Protein AF-A0A7X7LFZ4-F1 (afdb_monomer_lite)

Sequence (150 aa):
YYYTPPECADGHSAVILRPDFAYISFDPFASYFSKAPYFHKKLVSKIISELMPKRLIDCDLPSTSRATLTGCEDYQLLHIKATHPEPRGKVNIVEEPGVLAAGYIVSVEGEFRSVKLLPGEKEVTSKTKDGRTIITLPQINGYDMFCLCR

pLDDT: mean 92.75, std 6.67, range [56.16, 98.38]

Secondary structure (DSSP, 8-state):
------SS--SS-SEEE-SS-EEESS-HHHHHHHH--HHHHHHHHHHHHHH-SS-SEEE---TT-EEEEEE-SSEEEEEEE----EEETTEEE--S--EEPTT-EEEEEB--SEEEEETTTEE--EEEETTEEEEE---EESEEEEEEE-

Radius of gyration: 18.99 Å; chains: 1; bounding box: 47×28×58 Å

Structure (mmCIF, N/CA/C/O backbone):
data_AF-A0A7X7LFZ4-F1
#
_entry.id   AF-A0A7X7LFZ4-F1
#
loop_
_atom_site.group_PDB
_atom_site.id
_atom_site.type_symbol
_atom_site.label_atom_id
_atom_site.label_alt_id
_atom_site.label_comp_id
_atom_site.label_asym_id
_atom_site.label_entity_id
_atom_site.label_seq_id
_atom_site.pdbx_PDB_ins_code
_atom_site.Cartn_x
_atom_site.Cartn_y
_atom_site.Cartn_z
_atom_site.occupancy
_atom_site.B_iso_or_equiv
_atom_site.auth_seq_id
_atom_site.auth_comp_id
_atom_site.auth_asym_id
_atom_site.auth_atom_id
_atom_site.pdbx_PDB_model_num
ATOM 1 N N . TYR A 1 1 ? 16.695 -8.830 -21.972 1.00 56.16 1 TYR A N 1
ATOM 2 C CA . TYR A 1 1 ? 16.241 -7.789 -22.914 1.00 56.16 1 TYR A CA 1
ATOM 3 C C . TYR A 1 1 ? 15.385 -6.810 -22.126 1.00 56.16 1 TYR A C 1
ATOM 5 O O . TYR A 1 1 ? 14.516 -7.271 -21.397 1.00 56.16 1 TYR A O 1
ATOM 13 N N . TYR A 1 2 ? 15.678 -5.509 -22.179 1.00 61.56 2 TYR A N 1
ATOM 14 C CA . TYR A 1 2 ? 14.901 -4.482 -21.476 1.00 61.56 2 TYR A CA 1
ATOM 15 C C . TYR A 1 2 ? 13.897 -3.896 -22.460 1.00 61.56 2 TYR A C 1
ATOM 17 O O . TYR A 1 2 ? 14.308 -3.303 -23.452 1.00 61.56 2 TYR A O 1
ATOM 25 N N . TYR A 1 3 ? 12.605 -4.096 -22.213 1.00 68.06 3 TYR A N 1
ATOM 26 C CA . TYR A 1 3 ? 11.578 -3.548 -23.089 1.00 68.06 3 TYR A CA 1
ATOM 27 C C . TYR A 1 3 ? 11.359 -2.074 -22.747 1.00 68.06 3 TYR A C 1
ATOM 29 O O . TYR A 1 3 ? 10.945 -1.729 -21.640 1.00 68.06 3 TYR A O 1
ATOM 37 N N . THR A 1 4 ? 11.664 -1.205 -23.701 1.00 70.06 4 THR A N 1
ATOM 38 C CA . THR A 1 4 ? 11.165 0.169 -23.760 1.00 70.06 4 THR A CA 1
ATOM 39 C C . THR A 1 4 ? 10.118 0.211 -24.865 1.00 70.06 4 THR A C 1
ATOM 41 O O . THR A 1 4 ? 10.358 -0.414 -25.900 1.00 70.06 4 THR A O 1
ATOM 44 N N . PRO A 1 5 ? 8.976 0.899 -24.685 1.00 71.38 5 PRO A N 1
ATOM 45 C CA . PRO A 1 5 ? 7.939 0.927 -25.705 1.00 71.38 5 PRO A CA 1
ATOM 46 C C . PRO A 1 5 ? 8.538 1.401 -27.035 1.00 71.38 5 PRO A C 1
ATOM 48 O O . PRO A 1 5 ? 9.318 2.360 -27.021 1.00 71.38 5 PRO A O 1
ATOM 51 N N . PRO A 1 6 ? 8.233 0.727 -28.154 1.00 70.50 6 PRO A N 1
ATOM 52 C CA . PRO A 1 6 ? 8.743 1.129 -29.452 1.00 70.50 6 PRO A CA 1
ATOM 53 C C . PRO A 1 6 ? 8.180 2.503 -29.831 1.00 70.50 6 PRO A C 1
ATOM 55 O O . PRO A 1 6 ? 7.088 2.883 -29.408 1.00 70.50 6 PRO A O 1
ATOM 58 N N . GLU A 1 7 ? 8.933 3.247 -30.640 1.00 77.12 7 GLU A N 1
ATOM 59 C CA . GLU A 1 7 ? 8.527 4.565 -31.149 1.00 77.12 7 GLU A CA 1
ATOM 60 C C . GLU A 1 7 ? 7.230 4.490 -31.976 1.00 77.12 7 GLU A C 1
ATOM 62 O O . GLU A 1 7 ? 6.445 5.436 -32.007 1.00 77.12 7 GLU A O 1
ATOM 67 N N . CYS A 1 8 ? 6.972 3.338 -32.600 1.00 74.06 8 CYS A N 1
ATOM 68 C CA . CYS A 1 8 ? 5.765 3.045 -33.362 1.00 74.06 8 CYS A CA 1
ATOM 69 C C . CYS A 1 8 ? 5.262 1.619 -33.091 1.00 74.06 8 CYS A C 1
ATOM 71 O O . CYS A 1 8 ? 6.002 0.765 -32.606 1.00 74.06 8 CYS A O 1
ATOM 73 N N . ALA A 1 9 ? 3.987 1.359 -33.389 1.00 79.94 9 ALA A N 1
ATOM 74 C CA . ALA A 1 9 ? 3.409 0.026 -33.249 1.00 79.94 9 ALA A CA 1
ATOM 75 C C . ALA A 1 9 ? 4.049 -0.948 -34.254 1.00 79.94 9 ALA A C 1
ATOM 77 O O . ALA A 1 9 ? 4.059 -0.682 -35.453 1.00 79.94 9 ALA A O 1
ATOM 78 N N . ASP A 1 10 ? 4.532 -2.088 -33.767 1.00 84.31 10 ASP A N 1
ATOM 79 C CA . ASP A 1 10 ? 5.194 -3.131 -34.564 1.00 84.31 10 ASP A CA 1
ATOM 80 C C . ASP A 1 10 ? 4.231 -4.236 -35.043 1.00 84.31 10 ASP A C 1
ATOM 82 O O . ASP A 1 10 ? 4.644 -5.204 -35.676 1.00 84.31 10 ASP A O 1
ATOM 86 N N . GLY A 1 11 ? 2.934 -4.099 -34.744 1.00 85.50 11 GLY A N 1
ATOM 87 C CA . GLY A 1 11 ? 1.902 -5.078 -35.088 1.00 85.50 11 GLY A CA 1
ATOM 88 C C . GLY A 1 11 ? 1.829 -6.284 -34.145 1.00 85.50 11 GLY A C 1
ATOM 89 O O . GLY A 1 11 ? 0.967 -7.144 -34.337 1.00 85.50 11 GLY A O 1
ATOM 90 N N . HIS A 1 12 ? 2.665 -6.346 -33.105 1.00 86.12 12 HIS A N 1
ATOM 91 C CA . HIS A 1 12 ? 2.653 -7.420 -32.120 1.00 86.12 12 HIS A CA 1
ATOM 92 C C . HIS A 1 12 ? 1.998 -6.980 -30.806 1.00 86.12 12 HIS A C 1
ATOM 94 O O . HIS A 1 12 ? 2.137 -5.856 -30.328 1.00 86.12 12 HIS A O 1
ATOM 100 N N . SER A 1 13 ? 1.255 -7.897 -30.182 1.00 88.94 13 SER A N 1
ATOM 101 C CA . SER A 1 13 ? 0.689 -7.648 -28.855 1.00 88.94 13 SER A CA 1
ATOM 102 C C . SER A 1 13 ? 1.765 -7.820 -27.789 1.00 88.94 13 SER A C 1
ATOM 104 O O . SER A 1 13 ? 2.259 -8.923 -27.569 1.00 88.94 13 SER A O 1
ATOM 106 N N . ALA A 1 14 ? 2.090 -6.737 -27.087 1.00 90.25 14 ALA A N 1
ATOM 107 C CA . ALA A 1 14 ? 3.015 -6.779 -25.957 1.00 90.25 14 ALA A CA 1
ATOM 108 C C . ALA A 1 14 ? 2.393 -7.433 -24.707 1.00 90.25 14 ALA A C 1
ATOM 110 O O . ALA A 1 14 ? 3.095 -8.009 -23.874 1.00 90.25 14 ALA A O 1
ATOM 111 N N . VAL A 1 15 ? 1.066 -7.335 -24.570 1.00 93.75 15 VAL A N 1
ATOM 112 C CA . VAL A 1 15 ? 0.305 -7.861 -23.434 1.00 93.75 15 VAL A CA 1
ATOM 113 C C . VAL A 1 15 ? -1.008 -8.456 -23.921 1.00 93.75 15 VAL A C 1
ATOM 115 O O . VAL A 1 15 ? -1.720 -7.833 -24.706 1.00 93.75 15 VAL A O 1
ATOM 118 N N . ILE A 1 16 ? -1.346 -9.641 -23.420 1.00 95.38 16 ILE A N 1
ATOM 119 C CA . ILE A 1 16 ? -2.659 -10.270 -23.590 1.00 95.38 16 ILE A CA 1
ATOM 120 C C . ILE A 1 16 ? -3.289 -10.385 -22.208 1.00 95.38 16 ILE A C 1
ATOM 122 O O . ILE A 1 16 ? -2.682 -10.951 -21.303 1.00 95.38 16 ILE A O 1
ATOM 126 N N . LEU A 1 17 ? -4.507 -9.872 -22.053 1.00 96.44 17 LEU A N 1
ATOM 127 C CA . LEU A 1 17 ? -5.297 -10.002 -20.833 1.00 96.44 17 LEU A CA 1
ATOM 128 C C . LEU A 1 17 ? -6.485 -10.938 -21.085 1.00 96.44 17 LEU A C 1
ATOM 130 O O . LEU A 1 17 ? -7.215 -10.793 -22.073 1.00 96.44 17 LEU A O 1
ATOM 134 N N . ARG A 1 18 ? -6.661 -11.902 -20.188 1.00 95.69 18 ARG A N 1
ATOM 135 C CA . ARG A 1 18 ? -7.803 -12.812 -20.089 1.00 95.69 18 ARG A CA 1
ATOM 136 C C . ARG A 1 18 ? -8.419 -12.690 -18.687 1.00 95.69 18 ARG A C 1
ATOM 138 O O . ARG A 1 18 ? -7.802 -12.074 -17.821 1.00 95.69 18 ARG A O 1
ATOM 145 N N . PRO A 1 19 ? -9.629 -13.227 -18.457 1.00 92.06 19 PRO A N 1
ATOM 146 C CA . PRO A 1 19 ? -10.290 -13.124 -17.152 1.00 92.06 19 PRO A CA 1
ATOM 147 C C . PRO A 1 19 ? -9.493 -13.723 -15.982 1.00 92.06 19 PRO A C 1
ATOM 149 O O . PRO A 1 19 ? -9.667 -13.308 -14.844 1.00 92.06 19 PRO A O 1
ATOM 152 N N . ASP A 1 20 ? -8.638 -14.701 -16.263 1.00 93.12 20 ASP A N 1
ATOM 153 C CA . ASP A 1 20 ? -7.935 -15.542 -15.294 1.00 93.12 20 ASP A CA 1
ATOM 154 C C . ASP A 1 20 ? -6.407 -15.396 -15.348 1.00 93.12 20 ASP A C 1
ATOM 156 O O . ASP A 1 20 ? -5.716 -15.745 -14.391 1.00 93.12 20 ASP A O 1
ATOM 160 N N . PHE A 1 21 ? -5.859 -14.854 -16.438 1.00 95.25 21 PHE A N 1
ATOM 161 C CA . PHE A 1 21 ? -4.423 -14.626 -16.568 1.00 95.25 21 PHE A CA 1
ATOM 162 C C . PHE A 1 21 ? -4.083 -13.431 -17.458 1.00 95.25 21 PHE A C 1
ATOM 164 O O . PHE A 1 21 ? -4.876 -12.960 -18.273 1.00 95.25 21 PHE A O 1
ATOM 171 N N . ALA A 1 22 ? -2.838 -12.977 -17.347 1.00 96.69 22 ALA A N 1
ATOM 172 C CA . ALA A 1 22 ? -2.231 -12.069 -18.304 1.00 96.69 22 ALA A CA 1
ATOM 173 C C . ALA A 1 22 ? -0.896 -12.636 -18.786 1.00 96.69 22 ALA A C 1
ATOM 175 O O . ALA A 1 22 ? -0.139 -13.218 -18.010 1.00 96.69 22 ALA A O 1
ATOM 176 N N . TYR A 1 23 ? -0.604 -12.441 -20.066 1.00 95.75 23 TYR A N 1
ATOM 177 C CA . TYR A 1 23 ? 0.691 -12.740 -20.659 1.00 95.75 23 TYR A CA 1
ATOM 178 C C . TYR A 1 23 ? 1.380 -11.434 -21.040 1.00 95.75 23 TYR A C 1
ATOM 180 O O . TYR A 1 23 ? 0.769 -10.583 -21.685 1.00 95.75 23 TYR A O 1
ATOM 188 N N . ILE A 1 24 ? 2.643 -11.282 -20.648 1.00 94.88 24 ILE A N 1
ATOM 189 C CA . ILE A 1 24 ? 3.498 -10.144 -20.996 1.00 94.88 24 ILE A CA 1
ATOM 190 C C . ILE A 1 24 ? 4.674 -10.718 -21.785 1.00 94.88 24 ILE A C 1
ATOM 192 O O . ILE A 1 24 ? 5.348 -11.625 -21.301 1.00 94.88 24 ILE A O 1
ATOM 196 N N . SER A 1 25 ? 4.920 -10.218 -22.997 1.00 92.69 25 SER A N 1
ATOM 197 C CA . SER A 1 25 ? 5.943 -10.766 -23.909 1.00 92.69 25 SER A CA 1
ATOM 198 C C . SER A 1 25 ? 7.390 -10.433 -23.513 1.00 92.69 25 SER A C 1
ATOM 200 O O . SER A 1 25 ? 8.336 -10.789 -24.214 1.00 92.69 25 SER A O 1
ATOM 202 N N . PHE A 1 26 ? 7.577 -9.745 -22.389 1.00 91.19 26 PHE A N 1
ATOM 203 C CA . PHE A 1 26 ? 8.857 -9.316 -21.840 1.00 91.19 26 PHE A CA 1
ATOM 204 C C . PHE A 1 26 ? 8.835 -9.417 -20.309 1.00 91.19 26 PHE A C 1
ATOM 206 O O . PHE A 1 26 ? 7.793 -9.673 -19.713 1.00 91.19 26 PHE A O 1
ATOM 213 N N . ASP A 1 27 ? 9.979 -9.191 -19.660 1.00 93.50 27 ASP A N 1
ATOM 214 C CA . ASP A 1 27 ? 10.093 -9.220 -18.198 1.00 93.50 27 ASP A CA 1
ATOM 215 C C . ASP A 1 27 ? 9.951 -7.803 -17.599 1.00 93.50 27 ASP A C 1
ATOM 217 O O . ASP A 1 27 ? 10.928 -7.033 -17.577 1.00 93.50 27 ASP A O 1
ATOM 221 N N . PRO A 1 28 ? 8.751 -7.406 -17.123 1.00 94.00 28 PRO A N 1
ATOM 222 C CA . PRO A 1 28 ? 8.544 -6.085 -16.541 1.00 94.00 28 PRO A CA 1
ATOM 223 C C . PRO A 1 28 ? 9.240 -5.941 -15.185 1.00 94.00 28 PRO A C 1
ATOM 225 O O . PRO A 1 28 ? 9.612 -4.825 -14.822 1.00 94.00 28 PRO A O 1
ATOM 228 N N . PHE A 1 29 ? 9.439 -7.033 -14.440 1.00 94.88 29 PHE A N 1
ATOM 2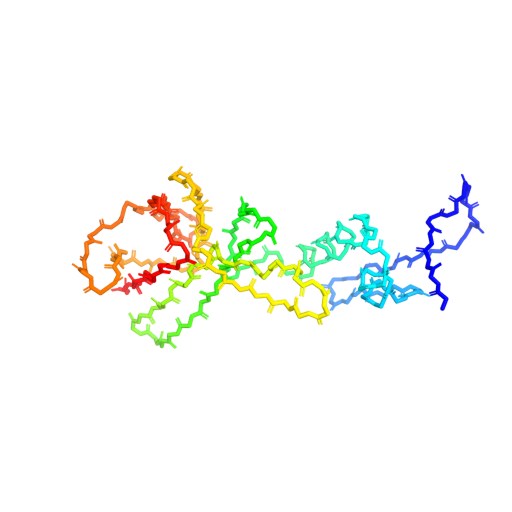29 C CA . PHE A 1 29 ? 9.985 -6.997 -13.084 1.00 94.88 29 PHE A CA 1
ATOM 230 C C . PHE A 1 29 ? 11.495 -6.787 -13.111 1.00 94.88 29 PHE A C 1
ATOM 232 O O . PHE A 1 29 ? 11.985 -5.858 -12.468 1.00 94.88 29 PHE A O 1
ATOM 239 N N . ALA A 1 30 ? 12.225 -7.561 -13.919 1.00 94.38 30 ALA A N 1
ATOM 240 C CA . ALA A 1 30 ? 13.659 -7.353 -14.113 1.00 94.38 30 ALA A CA 1
ATOM 241 C C . ALA A 1 30 ? 13.949 -5.978 -14.734 1.00 94.38 30 ALA A C 1
ATOM 243 O O . ALA A 1 30 ? 14.896 -5.282 -14.347 1.00 94.38 30 ALA A O 1
ATOM 244 N N . SER A 1 31 ? 13.099 -5.537 -15.665 1.00 92.12 31 SER A N 1
ATOM 245 C CA . SER A 1 31 ? 13.221 -4.206 -16.263 1.00 92.12 31 SER A CA 1
ATOM 246 C C . SER A 1 31 ? 12.939 -3.086 -15.258 1.00 92.12 31 SER A C 1
ATOM 248 O O . SER A 1 31 ? 13.661 -2.091 -15.232 1.00 92.12 31 SER A O 1
ATOM 250 N N . TYR A 1 32 ? 11.928 -3.238 -14.395 1.00 92.81 32 TYR A N 1
ATOM 251 C CA . TYR A 1 32 ? 11.659 -2.279 -13.321 1.00 92.81 32 TYR A CA 1
ATOM 252 C C . TYR A 1 32 ? 12.784 -2.247 -12.283 1.00 92.81 32 TYR A C 1
ATOM 254 O O . TYR A 1 32 ? 13.215 -1.170 -11.888 1.00 92.81 32 TYR A O 1
ATOM 262 N N . PHE A 1 33 ? 13.313 -3.405 -11.891 1.00 91.62 33 PHE A N 1
ATOM 263 C CA . PHE A 1 33 ? 14.422 -3.499 -10.943 1.00 91.62 33 PHE A CA 1
ATOM 264 C C . PHE A 1 33 ? 15.681 -2.769 -11.434 1.00 91.62 33 PHE A C 1
ATOM 266 O O . PHE A 1 33 ? 16.334 -2.061 -10.677 1.00 91.62 33 PHE A O 1
ATOM 273 N N . SER A 1 34 ? 16.006 -2.919 -12.715 1.00 91.69 34 SER A N 1
ATOM 274 C CA . SER A 1 34 ? 17.246 -2.393 -13.300 1.00 91.69 34 SER A CA 1
ATOM 275 C C . SER A 1 34 ? 17.162 -0.938 -13.771 1.00 91.69 34 SER A C 1
ATOM 277 O O . SER A 1 34 ? 18.173 -0.236 -13.754 1.00 91.69 34 SER A O 1
ATOM 279 N N . LYS A 1 35 ? 15.994 -0.493 -14.256 1.00 91.12 35 LYS A N 1
ATOM 280 C CA . LYS A 1 35 ? 15.823 0.812 -14.923 1.00 91.12 35 LYS A CA 1
ATOM 281 C C . LYS A 1 35 ? 14.694 1.665 -14.346 1.00 91.12 35 LYS A C 1
ATOM 283 O O . LYS A 1 35 ? 14.539 2.807 -14.763 1.00 91.12 35 LYS A O 1
ATOM 288 N N . ALA A 1 36 ? 13.888 1.116 -13.438 1.00 89.75 36 ALA A N 1
ATOM 289 C CA . ALA A 1 36 ? 12.715 1.756 -12.842 1.00 89.75 36 ALA A CA 1
ATOM 290 C C . ALA A 1 36 ? 11.748 2.482 -13.815 1.00 89.75 36 ALA A C 1
ATOM 292 O O . ALA A 1 36 ? 11.190 3.517 -13.441 1.00 89.75 36 ALA A O 1
ATOM 293 N N . PRO A 1 37 ? 11.478 1.988 -15.046 1.00 90.62 37 PRO A N 1
ATOM 294 C CA . PRO A 1 37 ? 10.497 2.614 -15.922 1.00 90.62 37 PRO A CA 1
ATOM 295 C C . PRO A 1 37 ? 9.110 2.629 -15.276 1.00 90.62 37 PRO A C 1
ATOM 297 O O . PRO A 1 37 ? 8.495 1.589 -15.021 1.00 90.62 37 PRO A O 1
ATOM 300 N N . TYR A 1 38 ? 8.579 3.831 -15.064 1.00 90.12 38 TYR A N 1
ATOM 301 C CA . TYR A 1 38 ? 7.281 4.031 -14.422 1.00 90.12 38 TYR A CA 1
ATOM 302 C C . TYR A 1 38 ? 6.130 3.314 -15.146 1.00 90.12 38 TYR A C 1
ATOM 304 O O . TYR A 1 38 ? 5.205 2.810 -14.504 1.00 90.12 38 TYR A O 1
ATOM 312 N N . PHE A 1 39 ? 6.204 3.201 -16.476 1.00 90.75 39 PHE A N 1
ATOM 313 C CA . PHE A 1 39 ? 5.159 2.548 -17.262 1.00 90.75 39 PHE A CA 1
ATOM 314 C C . PHE A 1 39 ? 5.014 1.051 -16.934 1.00 90.75 39 PHE A C 1
ATOM 316 O O . PHE A 1 39 ? 3.887 0.565 -16.905 1.00 90.75 39 PHE A O 1
ATOM 323 N N . HIS A 1 40 ? 6.095 0.331 -16.595 1.00 92.88 40 HIS A N 1
ATOM 324 C CA . HIS A 1 40 ? 5.999 -1.073 -16.165 1.00 92.88 40 HI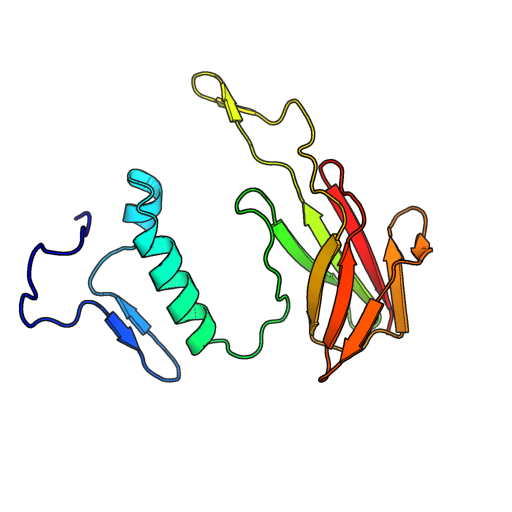S A CA 1
ATOM 325 C C . HIS A 1 40 ? 5.204 -1.210 -14.868 1.00 92.88 40 HIS A C 1
ATOM 327 O O . HIS A 1 40 ? 4.339 -2.077 -14.759 1.00 92.88 40 HIS A O 1
ATOM 333 N N . LYS A 1 41 ? 5.428 -0.306 -13.906 1.00 92.19 41 LYS A N 1
ATOM 334 C CA . LYS A 1 41 ? 4.652 -0.271 -12.662 1.00 92.19 41 LYS A CA 1
ATOM 335 C C . LYS A 1 41 ? 3.167 -0.036 -12.938 1.00 92.19 41 LYS A C 1
ATOM 337 O O . LYS A 1 41 ? 2.322 -0.707 -12.348 1.00 92.19 41 LYS A O 1
ATOM 342 N N . LYS A 1 42 ? 2.841 0.893 -13.841 1.00 93.56 42 LYS A N 1
ATOM 343 C CA . LYS A 1 42 ? 1.451 1.172 -14.236 1.00 93.56 42 LYS A CA 1
ATOM 344 C C . LYS A 1 42 ? 0.806 0.004 -14.978 1.00 93.56 42 LYS A C 1
ATOM 346 O O . LYS A 1 42 ? -0.336 -0.327 -14.670 1.00 93.56 42 LYS A O 1
ATOM 351 N N . LEU A 1 43 ? 1.538 -0.647 -15.880 1.00 94.56 43 LEU A N 1
ATOM 352 C CA . LEU A 1 43 ? 1.065 -1.821 -16.607 1.00 94.56 43 LEU A CA 1
ATOM 353 C C . LEU A 1 43 ? 0.704 -2.961 -15.649 1.00 94.56 43 LEU A C 1
ATOM 355 O O . LEU A 1 43 ? -0.425 -3.443 -15.668 1.00 94.56 43 LEU A O 1
ATOM 359 N N . VAL A 1 44 ? 1.637 -3.344 -14.771 1.00 95.25 44 VAL A N 1
ATOM 360 C CA . VAL A 1 44 ? 1.409 -4.407 -13.780 1.00 95.25 44 VAL A CA 1
ATOM 361 C C . VAL A 1 44 ? 0.258 -4.034 -12.843 1.00 95.25 44 VAL A C 1
ATOM 363 O O . VAL A 1 44 ? -0.603 -4.863 -12.566 1.00 95.25 44 VAL A O 1
ATOM 366 N N . SER A 1 45 ? 0.186 -2.772 -12.406 1.00 93.12 45 SER A N 1
ATOM 367 C CA . SER A 1 45 ? -0.915 -2.285 -11.568 1.00 93.12 45 SER A CA 1
ATOM 368 C C . SER A 1 45 ? -2.280 -2.443 -12.243 1.00 93.12 45 SER A C 1
ATOM 370 O O . SER A 1 45 ? -3.217 -2.903 -11.592 1.00 93.12 45 SER A O 1
ATOM 372 N N . LYS A 1 46 ? -2.384 -2.115 -13.538 1.00 94.44 46 LYS A N 1
ATOM 373 C CA . LYS A 1 46 ? -3.618 -2.278 -14.315 1.00 94.44 46 LYS A CA 1
ATOM 374 C C . LYS A 1 46 ? -3.988 -3.750 -14.469 1.00 94.44 46 LYS A C 1
ATOM 376 O O . LYS A 1 46 ? -5.131 -4.091 -14.204 1.00 94.44 46 LYS A O 1
ATOM 381 N N . ILE A 1 47 ? -3.031 -4.612 -14.814 1.00 95.75 47 ILE A N 1
ATOM 382 C CA . ILE A 1 47 ? -3.256 -6.063 -14.922 1.00 95.75 47 ILE A CA 1
ATOM 383 C C . ILE A 1 47 ? -3.805 -6.629 -13.605 1.00 95.75 47 ILE A C 1
ATOM 385 O O . ILE A 1 47 ? -4.810 -7.331 -13.617 1.00 95.75 47 ILE A O 1
ATOM 389 N N . ILE A 1 48 ? -3.199 -6.277 -12.465 1.00 93.56 48 ILE A N 1
ATOM 390 C CA . ILE A 1 48 ? -3.672 -6.726 -11.147 1.00 93.56 48 ILE A CA 1
ATOM 391 C C . ILE A 1 48 ? -5.090 -6.215 -10.865 1.00 93.56 48 ILE A C 1
ATOM 393 O O . ILE A 1 48 ? -5.900 -6.966 -10.340 1.00 93.56 48 ILE A O 1
ATOM 397 N N . SER A 1 49 ? -5.418 -4.962 -11.206 1.00 92.62 49 SER A N 1
ATOM 398 C CA . SER A 1 49 ? -6.789 -4.448 -11.045 1.00 92.62 49 SER A CA 1
ATOM 399 C C . SER A 1 49 ? -7.827 -5.234 -11.846 1.00 92.62 49 SER A C 1
ATOM 401 O O . SER A 1 49 ? -8.942 -5.396 -11.366 1.00 92.62 49 SER A O 1
ATOM 403 N N . GLU A 1 50 ? -7.474 -5.699 -13.044 1.00 94.38 50 GLU A N 1
ATOM 404 C CA . GLU A 1 50 ? -8.386 -6.468 -13.898 1.00 94.38 50 GLU A CA 1
ATOM 405 C C . GLU A 1 50 ? -8.534 -7.919 -13.422 1.00 94.38 50 GLU A C 1
ATOM 407 O O . GLU A 1 50 ? -9.643 -8.442 -13.383 1.00 94.38 50 GLU A O 1
ATOM 412 N N . LEU A 1 51 ? -7.432 -8.559 -13.013 1.00 94.81 51 LEU A N 1
ATOM 413 C CA . LEU A 1 51 ? -7.442 -9.947 -12.531 1.00 94.81 51 LEU A CA 1
ATOM 414 C C . LEU A 1 51 ? -7.977 -10.082 -11.097 1.00 94.81 51 LEU A C 1
ATOM 416 O O . LEU A 1 51 ? -8.468 -11.138 -10.709 1.00 94.81 51 LEU A O 1
ATOM 420 N N . MET A 1 52 ? -7.869 -9.026 -10.289 1.00 92.31 52 MET A N 1
ATOM 421 C CA . MET A 1 52 ? -8.291 -9.000 -8.887 1.00 92.31 52 MET A CA 1
ATOM 422 C C . MET A 1 52 ? -9.185 -7.779 -8.618 1.00 92.31 52 MET A C 1
ATOM 424 O O . MET A 1 52 ? -8.764 -6.838 -7.932 1.00 92.31 52 MET A O 1
ATOM 428 N N . PRO A 1 53 ? -10.430 -7.776 -9.138 1.00 88.31 53 PRO A N 1
ATOM 429 C CA . PRO A 1 53 ? -11.344 -6.641 -9.002 1.00 88.31 53 PRO A CA 1
ATOM 430 C C . PRO A 1 53 ? -11.774 -6.406 -7.548 1.00 88.31 53 PRO A C 1
ATOM 432 O O . PRO A 1 53 ? -12.077 -5.279 -7.162 1.00 88.31 53 PRO A O 1
ATOM 435 N N . LYS A 1 54 ? -11.771 -7.460 -6.722 1.00 90.31 54 LYS A N 1
ATOM 436 C CA . LYS A 1 54 ? -11.961 -7.370 -5.272 1.00 90.31 54 LYS A CA 1
ATOM 437 C C . LYS A 1 54 ? -10.612 -7.505 -4.581 1.00 90.31 54 LYS A C 1
ATOM 439 O O . LYS A 1 54 ? -9.983 -8.559 -4.633 1.00 90.31 54 LYS A O 1
ATOM 444 N N . ARG A 1 55 ? -10.159 -6.420 -3.955 1.00 91.94 55 ARG A N 1
ATOM 445 C CA . ARG A 1 55 ? -8.889 -6.369 -3.227 1.00 91.94 55 ARG A CA 1
ATOM 446 C C . ARG A 1 55 ? -9.134 -6.443 -1.729 1.00 91.94 55 ARG A C 1
ATOM 448 O O . ARG A 1 55 ? -9.963 -5.695 -1.214 1.00 91.94 55 ARG A O 1
ATOM 455 N N . LEU A 1 56 ? -8.334 -7.238 -1.022 1.00 94.25 56 LEU A N 1
ATOM 456 C CA . LEU A 1 56 ? -8.355 -7.269 0.445 1.00 94.25 56 LEU A CA 1
ATOM 457 C C . LEU A 1 56 ? -8.058 -5.889 1.044 1.00 94.25 56 LEU A C 1
ATOM 459 O O . LEU A 1 56 ? -8.728 -5.461 1.975 1.00 94.25 56 LEU A O 1
ATOM 463 N N . ILE A 1 57 ? -7.094 -5.168 0.466 1.00 96.12 57 ILE A N 1
ATOM 464 C CA . ILE A 1 57 ? -6.734 -3.798 0.840 1.00 96.12 57 ILE A CA 1
ATOM 465 C C . ILE A 1 57 ? -6.786 -2.931 -0.415 1.00 96.12 57 ILE A C 1
ATOM 467 O O . ILE A 1 57 ? -6.233 -3.304 -1.451 1.00 96.12 57 ILE A O 1
ATOM 471 N N . ASP A 1 58 ? -7.410 -1.767 -0.305 1.00 95.06 58 ASP A N 1
ATOM 472 C CA . ASP A 1 58 ? -7.376 -0.727 -1.325 1.00 95.06 58 ASP A CA 1
ATOM 473 C C . ASP A 1 58 ? -6.974 0.613 -0.702 1.00 95.06 58 ASP A C 1
ATOM 475 O O . ASP A 1 58 ? -7.469 0.985 0.364 1.00 95.06 58 ASP A O 1
ATOM 479 N N . CYS A 1 59 ? -6.022 1.305 -1.323 1.00 94.94 59 CYS A N 1
ATOM 480 C CA . CYS A 1 59 ? -5.457 2.548 -0.807 1.00 94.94 59 CYS A CA 1
ATOM 481 C C . CYS A 1 59 ? -4.636 3.281 -1.874 1.00 94.94 59 CYS A C 1
ATOM 483 O O . CYS A 1 59 ? -4.015 2.647 -2.729 1.00 94.94 59 CYS A O 1
ATOM 485 N N . ASP A 1 60 ? -4.535 4.603 -1.743 1.00 92.81 60 ASP A N 1
ATOM 486 C CA . ASP A 1 60 ? -3.653 5.454 -2.554 1.00 92.81 60 ASP A CA 1
ATOM 487 C C . ASP A 1 60 ? -2.527 6.043 -1.692 1.00 92.81 60 ASP A C 1
ATOM 489 O O . ASP A 1 60 ? -2.420 7.247 -1.466 1.00 92.81 60 ASP A O 1
ATOM 493 N N . LEU A 1 61 ? -1.723 5.156 -1.102 1.00 96.06 61 LEU A N 1
ATOM 494 C CA . LEU A 1 61 ? -0.579 5.556 -0.286 1.00 96.06 61 LEU A CA 1
ATOM 495 C C . LEU A 1 61 ? 0.623 5.940 -1.165 1.00 96.06 61 LEU A C 1
ATOM 497 O O . LEU A 1 61 ? 0.792 5.389 -2.260 1.00 96.06 61 LEU A O 1
ATOM 501 N N . PRO A 1 62 ? 1.533 6.803 -0.670 1.00 94.31 62 PRO A N 1
ATOM 502 C CA . PRO A 1 62 ? 2.793 7.081 -1.343 1.00 94.31 62 PRO A CA 1
ATOM 503 C C . PRO A 1 62 ? 3.554 5.798 -1.678 1.00 94.31 62 PRO A C 1
ATOM 505 O O . PRO A 1 62 ? 3.523 4.815 -0.939 1.00 94.31 62 PRO A O 1
ATOM 508 N N . SER A 1 63 ? 4.308 5.809 -2.779 1.00 90.69 63 SER A N 1
ATOM 509 C CA . SER A 1 63 ? 5.032 4.615 -3.243 1.00 90.69 63 SER A CA 1
ATOM 510 C C . SER A 1 63 ? 6.106 4.088 -2.278 1.00 90.69 63 SER A C 1
ATOM 512 O O . SER A 1 63 ? 6.563 2.950 -2.425 1.00 90.69 63 SER A O 1
ATOM 514 N N . THR A 1 64 ? 6.487 4.901 -1.298 1.00 92.06 64 THR A N 1
ATOM 515 C CA . THR A 1 64 ? 7.403 4.592 -0.196 1.00 92.06 64 THR A CA 1
ATOM 516 C C . THR A 1 64 ? 6.707 3.937 0.999 1.00 92.06 64 THR A C 1
ATOM 518 O O . THR A 1 64 ? 7.384 3.392 1.866 1.00 92.06 64 THR A O 1
ATOM 521 N N . SER A 1 65 ? 5.375 3.924 1.023 1.00 95.50 65 SER A N 1
ATOM 522 C CA . SER A 1 65 ? 4.571 3.330 2.087 1.00 95.50 65 SER A CA 1
ATOM 523 C C . SER A 1 65 ? 4.090 1.926 1.726 1.00 95.50 65 SER A C 1
ATOM 525 O O . SER A 1 65 ? 4.033 1.533 0.555 1.00 95.50 65 SER A O 1
ATOM 527 N N . ARG A 1 66 ? 3.741 1.135 2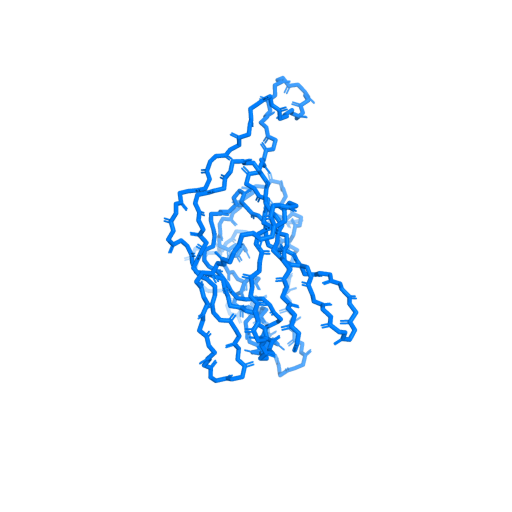.738 1.00 96.06 66 ARG A N 1
ATOM 528 C CA . ARG A 1 66 ? 3.181 -0.213 2.587 1.00 96.06 66 ARG A CA 1
ATOM 529 C C . ARG A 1 66 ? 1.977 -0.377 3.502 1.00 96.06 66 ARG A C 1
ATOM 531 O O . ARG A 1 66 ? 2.043 0.021 4.660 1.00 96.06 66 ARG A O 1
ATOM 538 N N . ALA A 1 67 ? 0.928 -0.997 2.975 1.00 97.81 67 ALA A N 1
ATOM 539 C CA . ALA A 1 67 ? -0.200 -1.496 3.742 1.00 97.81 67 ALA A CA 1
ATOM 540 C C . ALA A 1 67 ? -0.216 -3.023 3.645 1.00 97.81 67 ALA A C 1
ATOM 542 O O . ALA A 1 67 ? -0.140 -3.572 2.544 1.00 97.81 67 ALA A O 1
ATOM 543 N N . THR A 1 68 ? -0.290 -3.703 4.782 1.00 97.81 68 THR A N 1
ATOM 544 C CA . THR A 1 68 ? -0.402 -5.166 4.847 1.00 97.81 68 THR A CA 1
ATOM 545 C C . THR A 1 68 ? -1.427 -5.557 5.895 1.00 97.81 68 THR A C 1
ATOM 547 O O . THR A 1 68 ? -1.606 -4.846 6.879 1.00 97.81 68 THR A O 1
ATOM 550 N N . LEU A 1 69 ? -2.080 -6.694 5.694 1.00 97.38 69 LEU A N 1
ATOM 551 C CA . LEU A 1 69 ? -3.142 -7.189 6.559 1.00 97.38 69 LEU A CA 1
ATOM 552 C C . LEU A 1 69 ? -2.760 -8.580 7.057 1.00 97.38 69 LEU A C 1
ATOM 554 O O . LEU A 1 69 ? -2.359 -9.432 6.263 1.00 97.38 69 LEU A O 1
ATOM 558 N N . THR A 1 70 ? -2.865 -8.795 8.361 1.00 96.75 70 THR A N 1
ATOM 559 C CA . THR A 1 70 ? -2.714 -10.106 9.008 1.00 96.75 70 THR A CA 1
ATOM 560 C C . THR A 1 70 ? -3.892 -10.331 9.958 1.00 96.75 70 THR A C 1
ATOM 562 O O . THR A 1 70 ? -4.734 -9.447 10.094 1.00 96.75 70 THR A O 1
ATOM 565 N N . GLY A 1 71 ? -4.006 -11.494 10.598 1.00 93.12 71 GLY A N 1
ATOM 566 C CA . GLY A 1 71 ? -5.027 -11.728 11.626 1.00 93.12 71 GLY A CA 1
ATOM 567 C C . GLY A 1 71 ? -5.636 -13.122 11.591 1.00 93.12 71 GLY A C 1
ATOM 568 O O . GLY A 1 71 ? -5.084 -14.039 10.983 1.00 93.12 71 GLY A O 1
ATOM 569 N N . CYS A 1 72 ? -6.779 -13.254 12.257 1.00 92.19 72 CYS A N 1
ATOM 570 C CA . CYS A 1 72 ? -7.584 -14.468 12.340 1.00 92.19 72 CYS A CA 1
ATOM 571 C C . CYS A 1 72 ? -9.058 -14.160 12.016 1.00 92.19 72 CYS A C 1
ATOM 573 O O . CYS A 1 72 ? -9.376 -13.131 11.419 1.00 92.19 72 CYS A O 1
ATOM 575 N N . GLU A 1 73 ? -9.968 -15.068 12.370 1.00 87.44 73 GLU A N 1
ATOM 576 C CA . GLU A 1 73 ? -11.401 -14.880 12.131 1.00 87.44 73 GLU A CA 1
ATOM 577 C C . GLU A 1 73 ? -12.015 -13.759 12.981 1.00 87.44 73 GLU A C 1
ATOM 579 O O . GLU A 1 73 ? -12.919 -13.080 12.498 1.00 87.44 73 GLU A O 1
ATOM 584 N N . ASP A 1 74 ? -11.522 -13.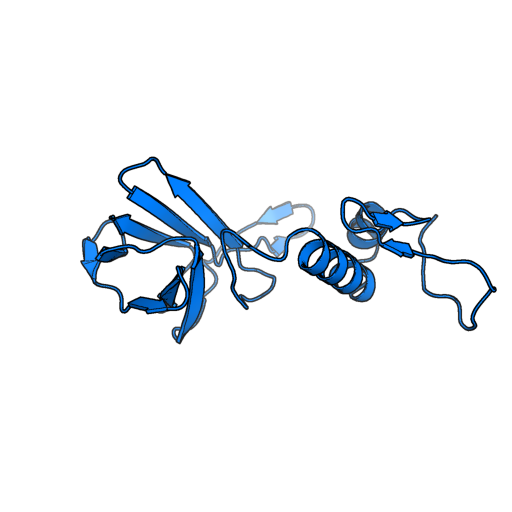528 14.200 1.00 91.44 74 ASP A N 1
ATOM 585 C CA . ASP A 1 74 ? -12.120 -12.567 15.140 1.00 91.44 74 ASP A CA 1
ATOM 586 C C . ASP A 1 74 ? -11.636 -11.128 14.920 1.00 91.44 74 ASP A C 1
ATOM 588 O O . ASP A 1 74 ? -12.368 -10.159 15.153 1.00 91.44 74 ASP A O 1
ATOM 592 N N . TYR A 1 75 ? -10.390 -10.977 14.467 1.00 95.50 75 TYR A N 1
ATOM 593 C CA . TYR A 1 75 ? -9.773 -9.679 14.237 1.00 95.50 75 TYR A CA 1
ATOM 594 C C . TYR A 1 75 ? -8.765 -9.712 13.092 1.00 95.50 75 TYR A C 1
ATOM 596 O O . TYR A 1 75 ? -8.127 -10.728 12.807 1.00 95.50 75 TYR A O 1
ATOM 604 N N . GLN A 1 76 ? -8.566 -8.548 12.485 1.00 97.62 76 GLN A N 1
ATOM 605 C CA . GLN A 1 76 ? -7.484 -8.301 11.544 1.00 97.62 76 GLN A CA 1
ATOM 606 C C . GLN A 1 76 ? -6.571 -7.181 12.035 1.00 97.62 76 GLN A C 1
ATOM 608 O O . GLN A 1 76 ? -6.997 -6.256 12.720 1.00 97.62 76 GLN A O 1
ATOM 613 N N . LEU A 1 77 ? -5.300 -7.262 11.668 1.00 98.06 77 LEU A N 1
ATOM 614 C CA . LEU A 1 77 ? -4.285 -6.263 11.950 1.00 98.06 77 LEU A CA 1
ATOM 615 C C . LEU A 1 77 ? -3.875 -5.612 10.636 1.00 98.06 77 LEU A C 1
ATOM 617 O O . LEU A 1 77 ? -3.236 -6.236 9.785 1.00 98.06 77 LEU A O 1
ATOM 621 N N . LEU A 1 78 ? -4.260 -4.351 10.468 1.00 98.38 78 LEU A N 1
ATOM 622 C CA . LEU A 1 78 ? -3.783 -3.514 9.380 1.00 98.38 78 LEU A CA 1
ATOM 623 C C . LEU A 1 78 ? -2.480 -2.849 9.821 1.00 98.38 78 LEU A C 1
ATOM 625 O O . LEU A 1 78 ? -2.452 -2.057 10.758 1.00 98.38 78 LEU A O 1
ATOM 629 N N . HIS A 1 79 ? -1.405 -3.151 9.113 1.00 98.31 79 HIS A N 1
ATOM 630 C CA . HIS A 1 79 ? -0.094 -2.560 9.317 1.00 98.31 79 HIS A CA 1
ATOM 631 C C . HIS A 1 79 ? 0.138 -1.500 8.250 1.00 98.31 79 HIS A C 1
ATOM 633 O O . HIS A 1 79 ? 0.075 -1.810 7.056 1.00 98.31 79 HIS A O 1
ATOM 639 N N . ILE A 1 80 ? 0.459 -0.278 8.666 1.00 98.06 80 ILE A N 1
ATOM 640 C CA . ILE A 1 80 ? 0.876 0.784 7.756 1.00 98.06 80 ILE A CA 1
ATOM 641 C C . ILE A 1 80 ? 2.311 1.166 8.088 1.00 98.06 80 ILE A C 1
ATOM 643 O O . ILE A 1 80 ? 2.613 1.634 9.182 1.00 98.06 80 ILE A O 1
ATOM 647 N N . LYS A 1 81 ? 3.205 0.972 7.123 1.00 96.81 81 LYS A N 1
ATOM 648 C CA . LYS A 1 81 ? 4.623 1.313 7.234 1.00 96.81 81 LYS A CA 1
ATOM 649 C C . LYS A 1 81 ? 4.931 2.474 6.296 1.00 96.81 8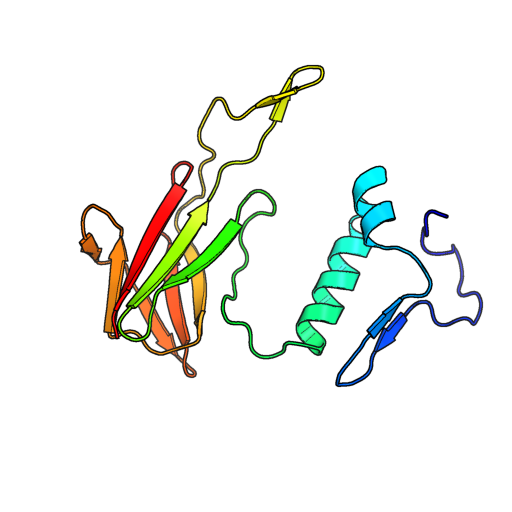1 LYS A C 1
ATOM 651 O O . LYS A 1 81 ? 4.719 2.356 5.094 1.00 96.81 81 LYS A O 1
ATOM 656 N N . ALA A 1 82 ? 5.462 3.558 6.844 1.00 95.06 82 ALA A N 1
ATOM 657 C CA . ALA A 1 82 ? 5.913 4.761 6.147 1.00 95.06 82 ALA A CA 1
ATOM 658 C C . ALA A 1 82 ? 7.445 4.920 6.221 1.00 95.06 82 ALA A C 1
ATOM 660 O O . ALA A 1 82 ? 7.970 6.027 6.223 1.00 95.06 82 ALA A O 1
ATOM 661 N N . THR A 1 83 ? 8.186 3.813 6.298 1.00 91.06 83 THR A N 1
ATOM 662 C CA . THR A 1 83 ? 9.656 3.804 6.251 1.00 91.06 83 THR A CA 1
ATOM 663 C C . THR A 1 83 ? 10.147 3.160 4.967 1.00 91.06 83 THR A C 1
ATOM 665 O O . THR A 1 83 ? 9.692 2.081 4.577 1.00 91.06 83 THR A O 1
ATOM 668 N N . HIS A 1 84 ? 11.112 3.813 4.332 1.00 90.69 84 HIS A N 1
ATOM 669 C CA . HIS A 1 84 ? 11.785 3.324 3.141 1.00 90.69 84 HIS A CA 1
ATOM 670 C C . HIS A 1 84 ? 13.289 3.531 3.312 1.00 90.69 84 HIS A C 1
ATOM 672 O O . HIS A 1 84 ? 13.690 4.530 3.903 1.00 90.69 84 HIS A O 1
ATOM 678 N N . PRO A 1 85 ? 14.117 2.581 2.859 1.00 90.81 85 PRO A N 1
ATOM 679 C CA . PRO A 1 85 ? 15.552 2.744 2.957 1.00 90.81 85 PRO A CA 1
ATOM 680 C C . PRO A 1 85 ? 16.049 3.826 1.999 1.00 90.81 85 PRO A C 1
ATOM 682 O O . PRO A 1 85 ? 15.601 3.895 0.851 1.00 90.81 85 PRO A O 1
ATOM 685 N N . GLU A 1 86 ? 17.039 4.584 2.449 1.00 90.81 86 GLU A N 1
ATOM 686 C CA . GLU A 1 86 ? 17.822 5.489 1.619 1.00 90.81 86 GLU A CA 1
ATOM 687 C C . GLU A 1 86 ? 19.215 4.901 1.350 1.00 90.81 86 GLU A C 1
ATOM 689 O O . GLU A 1 86 ? 19.835 4.316 2.250 1.00 90.81 86 GLU A O 1
ATOM 694 N N . PRO A 1 87 ? 19.740 5.040 0.121 1.00 91.50 87 PRO A N 1
ATOM 695 C CA . PRO A 1 87 ? 21.091 4.608 -0.188 1.00 91.50 87 PRO A CA 1
ATOM 696 C C . PRO A 1 87 ? 22.117 5.534 0.481 1.00 91.50 87 PRO A C 1
ATOM 698 O O . PRO A 1 87 ? 22.198 6.729 0.194 1.00 91.50 87 PRO A O 1
ATOM 701 N N . ARG A 1 88 ? 22.968 4.958 1.330 1.00 92.25 88 ARG A N 1
ATOM 702 C CA . ARG A 1 88 ? 24.183 5.576 1.876 1.00 92.25 88 ARG A CA 1
ATOM 703 C C . ARG A 1 88 ? 25.391 4.809 1.345 1.00 92.25 88 ARG A C 1
ATOM 705 O O . ARG A 1 88 ? 25.757 3.741 1.836 1.00 92.25 88 ARG A O 1
ATOM 712 N N . GLY A 1 89 ? 26.004 5.328 0.284 1.00 93.75 89 GLY A N 1
ATOM 713 C CA . GLY A 1 89 ? 27.085 4.627 -0.410 1.00 93.75 89 GLY A CA 1
ATOM 714 C C . GLY A 1 89 ? 26.610 3.287 -0.984 1.00 93.75 89 GLY A C 1
ATOM 715 O O . GLY A 1 89 ? 25.813 3.265 -1.916 1.00 93.75 89 GLY A O 1
ATOM 716 N N . LYS A 1 90 ? 27.115 2.170 -0.443 1.00 94.25 90 LYS A N 1
ATOM 717 C CA . LYS A 1 90 ? 26.781 0.802 -0.896 1.00 94.25 90 LYS A CA 1
ATOM 718 C C . LYS A 1 90 ? 25.711 0.101 -0.052 1.00 94.25 90 LYS A C 1
ATOM 720 O O . LYS A 1 90 ? 25.398 -1.054 -0.330 1.00 94.25 90 LYS A O 1
ATOM 725 N N . VAL A 1 91 ? 25.189 0.756 0.983 1.00 94.50 91 VAL A N 1
ATOM 726 C CA . VAL A 1 91 ? 24.180 0.182 1.881 1.00 94.50 91 VAL A CA 1
ATOM 727 C C . VAL A 1 91 ? 22.892 0.988 1.832 1.00 94.50 91 VAL A C 1
ATOM 729 O O . VAL A 1 91 ? 22.890 2.167 1.496 1.00 94.50 91 VAL A O 1
ATOM 732 N N . ASN A 1 92 ? 21.796 0.326 2.170 1.00 93.44 92 ASN A N 1
ATOM 733 C CA . ASN A 1 92 ? 20.470 0.910 2.303 1.00 93.44 92 ASN A CA 1
ATOM 734 C C . ASN A 1 92 ? 20.144 0.984 3.797 1.00 93.44 92 ASN A C 1
ATOM 736 O O . ASN A 1 92 ? 20.188 -0.048 4.468 1.00 93.44 92 ASN A O 1
ATOM 740 N N . ILE A 1 93 ? 19.842 2.172 4.316 1.00 94.06 93 ILE A N 1
ATOM 741 C CA . ILE A 1 93 ? 19.583 2.397 5.745 1.00 94.06 93 ILE A CA 1
ATOM 742 C C . ILE A 1 93 ? 18.277 3.165 5.950 1.00 94.06 93 ILE A C 1
ATOM 744 O O . ILE A 1 93 ? 17.846 3.918 5.083 1.00 94.06 93 ILE A O 1
ATOM 748 N N . VAL A 1 94 ? 17.642 2.952 7.098 1.00 91.12 94 VAL A N 1
ATOM 749 C CA . VAL A 1 94 ? 16.563 3.800 7.611 1.00 91.12 94 VAL A CA 1
ATOM 750 C C . VAL A 1 94 ? 17.102 4.447 8.880 1.00 91.12 94 VAL A C 1
ATOM 752 O O . VAL A 1 94 ? 17.302 3.745 9.870 1.00 91.12 94 VAL A O 1
ATOM 755 N N . GLU A 1 95 ? 17.397 5.742 8.830 1.00 89.19 95 GLU A N 1
ATOM 756 C CA . GLU A 1 95 ? 17.897 6.504 9.985 1.00 89.19 95 GLU A CA 1
ATOM 757 C C . GLU A 1 95 ? 16.729 7.186 10.707 1.00 89.19 95 GLU A C 1
ATOM 759 O O . GLU A 1 95 ? 16.568 7.028 11.918 1.00 89.19 95 GLU A O 1
ATOM 764 N N . GLU A 1 96 ? 15.842 7.838 9.952 1.00 89.06 96 GLU A N 1
ATOM 765 C CA . GLU A 1 96 ? 14.630 8.464 10.472 1.00 89.06 96 GLU A CA 1
ATOM 766 C C . GLU A 1 96 ? 13.341 7.753 10.022 1.00 89.06 96 GLU A C 1
ATOM 768 O O . GLU A 1 96 ? 13.255 7.195 8.920 1.00 89.06 96 GLU A O 1
ATOM 773 N N . PRO A 1 97 ? 12.279 7.789 10.850 1.00 88.25 97 PRO A N 1
ATOM 774 C CA . PRO A 1 97 ? 10.962 7.370 10.410 1.00 88.25 97 PRO A CA 1
ATOM 775 C C . PRO A 1 97 ? 10.412 8.364 9.380 1.00 88.25 97 PRO A C 1
ATOM 777 O O . PRO A 1 97 ? 10.336 9.564 9.637 1.00 88.25 97 PRO A O 1
ATOM 780 N N . GLY A 1 98 ? 9.955 7.867 8.231 1.00 90.81 98 GLY A N 1
ATOM 781 C CA . GLY A 1 98 ? 9.186 8.697 7.307 1.00 90.81 98 GLY A CA 1
ATOM 782 C C . GLY A 1 98 ? 7.821 9.063 7.897 1.00 90.81 98 GLY A C 1
ATOM 783 O O . GLY A 1 98 ? 7.237 8.302 8.671 1.00 90.81 98 GLY A O 1
ATOM 784 N N . VAL A 1 99 ? 7.303 10.233 7.524 1.00 95.31 99 VAL A N 1
ATOM 785 C CA . VAL A 1 99 ? 6.004 10.726 7.999 1.00 95.31 99 VAL A CA 1
ATOM 786 C C . VAL A 1 99 ? 4.966 10.577 6.896 1.00 95.31 99 VAL A C 1
ATOM 788 O O . VAL A 1 99 ? 5.103 11.146 5.812 1.00 95.31 99 VAL A O 1
ATOM 791 N N . LEU A 1 100 ? 3.898 9.837 7.183 1.00 96.69 100 LEU A N 1
ATOM 792 C CA . LEU A 1 100 ? 2.684 9.843 6.377 1.00 96.69 100 LEU A CA 1
ATOM 793 C C . LEU A 1 100 ? 1.702 10.830 7.010 1.00 96.69 100 LEU A C 1
ATOM 795 O O . LEU A 1 100 ? 1.280 10.636 8.149 1.00 96.69 100 LEU A O 1
ATOM 799 N N . ALA A 1 101 ? 1.354 11.893 6.284 1.00 96.69 101 ALA A N 1
ATOM 800 C CA . ALA A 1 101 ? 0.386 12.884 6.751 1.00 96.69 101 ALA A CA 1
ATOM 801 C C . ALA A 1 101 ? -0.982 12.248 7.068 1.00 96.69 101 ALA A C 1
ATOM 803 O O . ALA A 1 101 ? -1.326 11.198 6.533 1.00 96.69 101 ALA A O 1
ATOM 804 N N . ALA A 1 102 ? -1.782 12.889 7.921 1.00 96.81 102 ALA A N 1
ATOM 805 C CA . ALA A 1 102 ? -3.144 12.433 8.194 1.00 96.81 102 ALA A CA 1
ATOM 806 C C . ALA A 1 102 ? -4.054 12.571 6.958 1.00 96.81 102 ALA A C 1
ATOM 808 O O . ALA A 1 102 ? -3.822 13.415 6.092 1.00 96.81 102 ALA A O 1
ATOM 809 N N . GLY A 1 103 ? -5.130 11.783 6.914 1.00 95.75 103 GLY A N 1
ATOM 810 C CA . GLY A 1 103 ? -6.199 11.923 5.917 1.00 95.75 103 GLY A CA 1
ATOM 811 C C . GLY A 1 103 ? -6.128 10.954 4.738 1.00 95.75 103 GLY A C 1
ATOM 812 O O . GLY A 1 103 ? -7.077 10.900 3.958 1.00 95.75 103 GLY A O 1
ATOM 813 N N . TYR A 1 104 ? -5.069 10.145 4.622 1.00 97.00 104 TYR A N 1
ATOM 814 C CA . TYR A 1 104 ? -5.078 9.020 3.685 1.00 97.00 104 TYR A CA 1
ATOM 815 C C . TYR A 1 104 ? -6.184 8.034 4.052 1.00 97.00 104 TYR A C 1
ATOM 817 O O . TYR A 1 104 ? -6.446 7.773 5.227 1.00 97.00 104 TYR A O 1
ATOM 825 N N . ILE A 1 105 ? -6.811 7.464 3.030 1.00 97.00 105 ILE A N 1
ATOM 826 C CA . ILE A 1 105 ? -7.892 6.502 3.192 1.00 97.00 105 ILE A CA 1
ATOM 827 C C . ILE A 1 105 ? -7.366 5.113 2.843 1.00 97.00 105 ILE A C 1
ATOM 829 O O . ILE A 1 105 ? -6.757 4.912 1.789 1.00 97.00 105 ILE A O 1
ATOM 833 N N . VAL A 1 106 ? -7.628 4.154 3.729 1.00 97.81 106 VAL A N 1
ATOM 834 C CA . VAL A 1 106 ? -7.404 2.728 3.482 1.00 97.81 106 VAL A CA 1
ATOM 835 C C . VAL A 1 106 ? -8.730 2.005 3.630 1.00 97.81 106 VAL A C 1
ATOM 837 O O . VAL A 1 106 ? -9.439 2.188 4.614 1.00 97.81 106 VAL A O 1
ATOM 840 N N . SER A 1 107 ? -9.073 1.183 2.650 1.00 97.25 107 SER A N 1
ATOM 841 C CA . SER A 1 107 ? -10.278 0.371 2.658 1.00 97.25 107 SER A CA 1
ATOM 842 C C . SER A 1 107 ? -9.912 -1.103 2.750 1.00 97.25 107 SER A C 1
ATOM 844 O O . SER A 1 107 ? -9.187 -1.617 1.897 1.00 97.25 107 SER A O 1
ATOM 846 N N . VAL A 1 108 ? -10.439 -1.786 3.760 1.00 97.56 108 VAL A N 1
ATOM 847 C CA . VAL A 1 108 ? -10.232 -3.218 3.990 1.00 97.56 108 VAL A CA 1
ATOM 848 C C . VAL A 1 108 ? -11.523 -3.972 3.679 1.00 97.56 108 VAL A C 1
ATOM 850 O O . VAL A 1 108 ? -12.608 -3.510 4.023 1.00 97.56 108 VAL A O 1
ATOM 853 N N . GLU A 1 109 ? -11.414 -5.104 2.989 1.00 95.69 109 GLU A N 1
ATOM 854 C CA . GLU A 1 109 ? -12.550 -5.987 2.714 1.00 95.69 109 GLU A CA 1
ATOM 855 C C . GLU A 1 109 ? -13.106 -6.595 4.009 1.00 95.69 109 GLU A C 1
ATOM 857 O O . GLU A 1 109 ? -12.354 -7.128 4.825 1.00 95.69 109 GLU A O 1
ATOM 862 N N . GLY A 1 110 ? -14.427 -6.538 4.177 1.00 94.19 110 GLY A N 1
ATOM 863 C CA . GLY A 1 110 ? -15.129 -6.969 5.382 1.00 94.19 110 GLY A CA 1
ATOM 864 C C . GLY A 1 110 ? -15.696 -5.801 6.184 1.00 94.19 110 GLY A C 1
ATOM 865 O O . GLY A 1 110 ? -15.289 -4.651 6.029 1.00 94.19 110 GLY A O 1
ATOM 866 N N . GLU A 1 111 ? -16.657 -6.118 7.046 1.00 95.56 111 GLU A N 1
ATOM 867 C CA . GLU A 1 111 ? -17.289 -5.166 7.956 1.00 95.56 111 GLU A CA 1
ATOM 868 C C . GLU A 1 111 ? -16.756 -5.407 9.368 1.00 95.56 111 GLU A C 1
ATOM 870 O O . GLU A 1 111 ? -16.834 -6.518 9.892 1.00 95.56 111 GLU A O 1
ATOM 875 N N . PHE A 1 112 ? -16.191 -4.366 9.974 1.00 95.88 112 PHE A N 1
ATOM 876 C CA . PHE A 1 112 ? -15.570 -4.427 11.296 1.00 95.88 112 PHE A CA 1
ATOM 877 C C . PHE A 1 112 ? -16.262 -3.425 12.215 1.00 95.88 112 PHE A C 1
ATOM 879 O O . PHE A 1 112 ? -16.471 -2.275 11.829 1.00 95.88 112 PHE A O 1
ATOM 886 N N . ARG A 1 113 ? -16.624 -3.856 13.428 1.00 94.25 113 ARG A N 1
ATOM 887 C CA . ARG A 1 113 ? -17.356 -3.038 14.409 1.00 94.25 113 ARG A CA 1
ATOM 888 C C . ARG A 1 113 ? -16.513 -1.910 14.977 1.00 94.25 113 ARG A C 1
ATOM 890 O O . ARG A 1 113 ? -17.051 -0.865 15.326 1.00 94.25 113 ARG A O 1
ATOM 897 N N . SER A 1 114 ? -15.205 -2.125 15.096 1.00 95.44 114 SER A N 1
ATOM 898 C CA . SER A 1 114 ? -14.293 -1.126 15.643 1.00 95.44 114 SER A CA 1
ATOM 899 C C . SER A 1 114 ? -12.926 -1.193 14.988 1.00 95.44 114 SER A C 1
ATOM 901 O O . SER A 1 114 ? -12.422 -2.281 14.701 1.00 95.44 114 SER A O 1
ATOM 903 N N . VAL A 1 115 ? -12.302 -0.025 14.846 1.00 97.94 115 VAL A N 1
ATOM 904 C CA . VAL A 1 115 ? -10.909 0.120 14.427 1.00 97.94 115 VAL A CA 1
ATOM 905 C C . VAL A 1 115 ? -10.154 0.854 15.523 1.00 97.94 115 VAL A C 1
ATOM 907 O O . VAL A 1 115 ? -10.521 1.969 15.894 1.00 97.94 115 VAL A O 1
ATOM 910 N N . LYS A 1 116 ? -9.105 0.226 16.051 1.00 98.00 116 LYS A N 1
ATOM 911 C CA . LYS A 1 116 ? -8.306 0.755 17.159 1.00 98.00 116 LYS A CA 1
ATOM 912 C C . LYS A 1 116 ? -6.841 0.856 16.768 1.00 98.00 116 LYS A C 1
ATOM 914 O O . LYS A 1 116 ? -6.272 -0.113 16.277 1.00 98.00 116 LYS A O 1
ATOM 919 N N . LEU A 1 117 ? -6.213 1.994 17.027 1.00 97.75 117 LEU A N 1
ATOM 920 C CA . LEU A 1 117 ? -4.767 2.157 16.909 1.00 97.75 117 LEU A CA 1
ATOM 921 C C . LEU A 1 117 ? -4.079 1.425 18.068 1.00 97.75 117 LEU A C 1
ATOM 923 O O . LEU A 1 117 ? -4.355 1.708 19.232 1.00 97.75 117 LEU A O 1
ATOM 927 N N . LEU A 1 118 ? -3.177 0.501 17.757 1.00 96.56 118 LEU A N 1
ATOM 928 C CA . LEU A 1 118 ? -2.394 -0.254 18.730 1.00 96.56 118 LEU A CA 1
ATOM 929 C C . LEU A 1 118 ? -1.018 0.391 18.967 1.00 96.56 118 LEU A C 1
ATOM 931 O O . LEU A 1 118 ? -0.478 1.023 18.061 1.00 96.56 118 LEU A O 1
ATOM 935 N N . PRO A 1 119 ? -0.419 0.210 20.161 1.00 92.25 119 PRO A N 1
ATOM 936 C CA . PRO A 1 119 ? -0.937 -0.536 21.317 1.00 92.25 119 PRO A CA 1
ATOM 937 C C . PRO A 1 119 ? -1.910 0.261 22.205 1.00 92.25 119 PRO A C 1
ATOM 939 O O . PRO A 1 119 ? -2.482 -0.307 23.122 1.00 92.25 119 PRO A O 1
ATOM 942 N N . GLY A 1 120 ? -2.109 1.560 21.960 1.00 90.44 120 GLY A N 1
ATOM 943 C CA . GLY A 1 120 ? -2.897 2.435 22.844 1.00 90.44 120 GLY A CA 1
ATOM 944 C C . GLY A 1 120 ? -4.416 2.232 22.808 1.00 90.44 120 GLY A C 1
ATOM 945 O O . GLY A 1 120 ? -5.131 2.941 23.507 1.00 90.44 120 GLY A O 1
ATOM 946 N N . GLU A 1 121 ? -4.906 1.329 21.960 1.00 92.94 121 GLU A N 1
ATOM 947 C CA . GLU A 1 121 ? -6.323 1.028 21.718 1.00 92.94 121 GLU A CA 1
ATOM 948 C C . GLU A 1 121 ? -7.217 2.246 21.439 1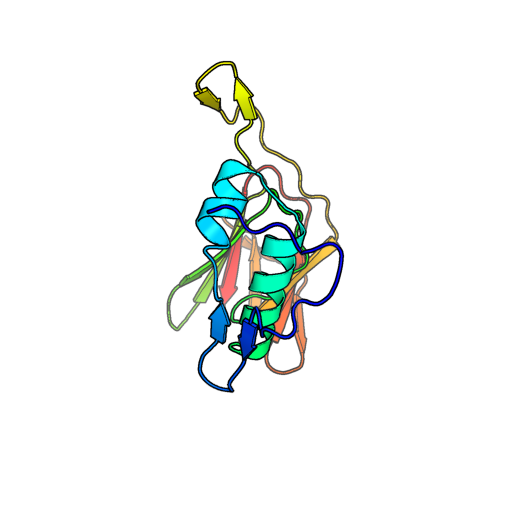.00 92.94 121 GLU A C 1
ATOM 950 O O . GLU A 1 121 ? -8.435 2.204 21.615 1.00 92.94 121 GLU A O 1
ATOM 955 N N . LYS A 1 122 ? -6.627 3.339 20.951 1.00 95.19 122 LYS A N 1
ATOM 956 C CA . LYS A 1 122 ? -7.370 4.556 20.636 1.00 95.19 122 LYS A CA 1
ATOM 957 C C . LYS A 1 122 ? -8.278 4.304 19.437 1.00 95.19 122 LYS A C 1
ATOM 959 O O . LYS A 1 122 ? -7.798 3.872 18.390 1.00 95.19 122 LYS A O 1
ATOM 964 N N . GLU A 1 123 ? -9.563 4.620 19.563 1.00 95.88 123 GLU A N 1
ATOM 965 C CA . GLU A 1 123 ? -10.499 4.507 18.444 1.00 95.88 123 GLU A CA 1
ATOM 966 C C . GLU A 1 123 ? -10.080 5.385 17.260 1.00 95.88 123 GLU A C 1
ATOM 968 O O . GLU A 1 123 ? -9.665 6.540 17.412 1.00 95.88 123 GLU A O 1
ATOM 973 N N . VAL A 1 124 ? -10.203 4.816 16.064 1.00 96.00 124 VAL A N 1
ATOM 974 C CA . VAL A 1 124 ? -9.908 5.470 14.792 1.00 96.00 124 VAL A CA 1
ATOM 975 C C . VAL A 1 124 ? -11.189 5.560 13.983 1.00 96.00 124 VAL A C 1
ATOM 977 O O . VAL A 1 124 ? -11.962 4.607 13.884 1.00 96.00 124 VAL A O 1
ATOM 980 N N . THR A 1 125 ? -11.410 6.726 13.382 1.00 92.50 125 THR A N 1
ATOM 981 C CA . THR A 1 125 ? -12.581 6.967 12.546 1.00 92.50 125 THR A CA 1
ATOM 982 C C . THR A 1 125 ? -12.611 5.987 11.380 1.00 92.50 125 THR A C 1
ATOM 984 O O . THR A 1 125 ? -11.710 5.960 10.538 1.00 92.50 125 THR A O 1
ATOM 987 N N . SER A 1 126 ? -13.688 5.212 11.319 1.00 96.06 126 SER A N 1
ATOM 988 C CA . SER A 1 126 ? -13.960 4.295 10.224 1.00 96.06 126 SER A CA 1
ATOM 989 C C . SER A 1 126 ? -15.435 4.327 9.835 1.00 96.06 126 SER A C 1
ATOM 991 O O . SER A 1 126 ? -16.289 4.789 10.594 1.00 96.06 126 SER A O 1
ATOM 993 N N . LYS A 1 127 ? -15.725 3.902 8.607 1.00 96.81 127 LYS A N 1
ATOM 994 C CA . LYS A 1 127 ? -17.076 3.791 8.056 1.00 96.81 127 LYS A CA 1
ATOM 995 C C . LYS A 1 127 ? -17.183 2.499 7.272 1.00 96.81 127 LYS A C 1
ATOM 997 O O . LYS A 1 127 ? -16.286 2.191 6.495 1.00 96.81 127 LYS A O 1
ATOM 1002 N N . THR A 1 128 ? -18.300 1.804 7.402 1.00 96.31 128 THR A N 1
ATOM 1003 C CA . THR A 1 128 ? -18.587 0.639 6.566 1.00 96.31 128 THR A CA 1
ATOM 1004 C C . THR A 1 128 ? -19.380 1.071 5.342 1.00 96.31 128 THR A C 1
ATOM 1006 O O . THR A 1 128 ? -20.364 1.804 5.463 1.00 96.31 128 THR A O 1
ATOM 1009 N N . LYS A 1 129 ? -18.942 0.652 4.155 1.00 95.06 129 LYS A N 1
ATOM 1010 C CA . LYS A 1 129 ? -19.645 0.890 2.894 1.00 95.06 129 LYS A CA 1
ATOM 1011 C C . LYS A 1 129 ? -19.316 -0.223 1.903 1.00 95.06 129 LYS A C 1
ATOM 1013 O O . LYS A 1 129 ? -18.151 -0.577 1.754 1.00 95.06 129 LYS A O 1
ATOM 1018 N N . ASP A 1 130 ? -20.333 -0.748 1.223 1.00 93.25 130 ASP A N 1
ATOM 1019 C CA . ASP A 1 130 ? -20.184 -1.737 0.146 1.00 93.25 130 ASP A CA 1
ATOM 1020 C C . ASP A 1 130 ? -19.375 -2.989 0.563 1.00 93.25 130 ASP A C 1
ATOM 1022 O O . ASP A 1 130 ? -18.541 -3.489 -0.192 1.00 93.25 130 ASP A O 1
ATOM 1026 N N . GLY A 1 131 ? -19.596 -3.485 1.790 1.00 94.62 131 GLY A N 1
ATOM 1027 C CA . GLY A 1 131 ? -18.891 -4.651 2.343 1.00 94.62 131 GLY A CA 1
ATOM 1028 C C . GLY A 1 131 ? -17.423 -4.394 2.698 1.00 94.62 131 GLY A C 1
ATOM 1029 O O . GLY A 1 131 ? -16.625 -5.333 2.745 1.00 94.62 131 GLY A O 1
ATOM 1030 N N . ARG A 1 132 ? -17.040 -3.127 2.899 1.00 96.81 132 ARG A N 1
ATOM 1031 C CA . ARG A 1 132 ? -15.676 -2.717 3.248 1.00 96.81 132 ARG A CA 1
ATOM 1032 C C . ARG A 1 132 ? -15.665 -1.747 4.419 1.00 96.81 132 ARG A C 1
ATOM 1034 O O . ARG A 1 132 ? -16.479 -0.824 4.471 1.00 96.81 132 ARG A O 1
ATOM 1041 N N . THR A 1 133 ? -14.667 -1.876 5.283 1.00 97.69 133 THR A N 1
ATOM 1042 C CA . THR A 1 133 ? -14.350 -0.893 6.320 1.00 97.69 133 THR A CA 1
ATOM 1043 C C . THR A 1 133 ? -13.353 0.120 5.765 1.00 97.69 133 THR A C 1
ATOM 1045 O O . THR A 1 133 ? -12.222 -0.208 5.408 1.00 97.69 133 THR A O 1
ATOM 1048 N N . ILE A 1 134 ? -13.787 1.373 5.672 1.00 98.00 134 ILE A N 1
ATOM 1049 C CA . ILE A 1 134 ? -13.022 2.530 5.207 1.00 98.00 134 ILE A CA 1
ATOM 1050 C C . ILE A 1 134 ? -12.449 3.240 6.429 1.00 98.00 134 ILE A C 1
ATOM 1052 O O . ILE A 1 134 ? -13.203 3.705 7.279 1.00 98.00 134 ILE A O 1
ATOM 1056 N N . ILE A 1 135 ? -11.128 3.342 6.505 1.00 98.00 135 ILE A N 1
ATOM 1057 C CA . ILE A 1 135 ? -10.377 3.901 7.628 1.00 98.00 135 ILE A CA 1
ATOM 1058 C C . ILE A 1 135 ? -9.708 5.190 7.162 1.00 98.00 135 ILE A C 1
ATOM 1060 O O . ILE A 1 135 ? -8.968 5.184 6.175 1.00 98.00 135 ILE A O 1
ATOM 1064 N N . THR A 1 136 ? -9.937 6.286 7.886 1.00 97.06 136 THR A N 1
ATOM 1065 C CA . THR A 1 136 ? -9.169 7.521 7.694 1.00 97.06 136 THR A CA 1
ATOM 1066 C C . THR A 1 136 ? -7.949 7.469 8.599 1.00 97.06 136 THR A C 1
ATOM 1068 O O . THR A 1 136 ? -8.074 7.517 9.824 1.00 97.06 136 THR A O 1
ATOM 1071 N N . LEU A 1 137 ? -6.766 7.354 8.001 1.00 97.38 137 LEU A N 1
ATOM 1072 C CA . LEU A 1 137 ? -5.526 7.227 8.750 1.00 97.38 137 LEU A CA 1
ATOM 1073 C C . LEU A 1 137 ? -5.200 8.533 9.499 1.00 97.38 137 LEU A C 1
ATOM 1075 O O . LEU A 1 137 ? -5.277 9.619 8.904 1.00 97.38 137 LEU A O 1
ATOM 1079 N N . PRO A 1 138 ? -4.791 8.451 10.780 1.00 96.50 138 PRO A N 1
ATOM 1080 C CA . PRO A 1 138 ? -4.103 9.556 11.437 1.00 96.50 138 PRO A CA 1
ATOM 1081 C C . PRO A 1 138 ? -2.727 9.781 10.787 1.00 96.50 138 PRO A C 1
ATOM 1083 O O . PRO A 1 138 ? -2.327 9.057 9.876 1.00 96.50 138 PRO A O 1
ATOM 1086 N N . GLN A 1 139 ? -1.985 10.786 11.254 1.00 96.81 139 GLN A N 1
ATOM 1087 C CA . GLN A 1 139 ? -0.570 10.886 10.897 1.00 96.81 139 GLN A CA 1
ATOM 1088 C C . GLN A 1 139 ? 0.171 9.655 11.430 1.00 96.81 139 GLN A C 1
ATOM 1090 O O . GLN A 1 139 ? 0.001 9.311 12.598 1.00 96.81 139 GLN A O 1
ATOM 1095 N N . ILE A 1 140 ? 1.018 9.057 10.592 1.00 96.62 140 ILE A N 1
ATOM 1096 C CA . ILE A 1 140 ? 1.824 7.882 10.936 1.00 96.62 140 ILE A CA 1
ATOM 1097 C C . ILE A 1 140 ? 3.297 8.262 10.880 1.00 96.62 140 ILE A C 1
ATOM 1099 O O . ILE A 1 140 ? 3.783 8.754 9.859 1.00 96.62 140 ILE A O 1
ATOM 1103 N N . ASN A 1 141 ? 4.014 8.007 11.973 1.00 95.56 141 ASN A N 1
ATOM 1104 C CA . ASN A 1 141 ? 5.452 8.249 12.076 1.00 95.56 141 ASN A CA 1
ATOM 1105 C C . ASN A 1 141 ? 6.189 6.912 11.962 1.00 95.56 141 ASN A C 1
ATOM 1107 O O . ASN A 1 141 ? 6.389 6.190 12.935 1.00 95.56 141 ASN A O 1
ATOM 1111 N N . GLY A 1 142 ? 6.561 6.563 10.736 1.00 95.25 142 GLY A N 1
ATOM 1112 C CA . GLY A 1 142 ? 7.320 5.369 10.395 1.00 95.25 142 GLY A CA 1
ATOM 1113 C C . GLY A 1 142 ? 6.504 4.078 10.344 1.00 95.25 142 GLY A C 1
ATOM 1114 O O . GLY A 1 142 ? 6.592 3.353 9.349 1.00 95.25 142 GLY A O 1
ATOM 1115 N N . TYR A 1 143 ? 5.719 3.776 11.375 1.00 96.56 143 TYR A N 1
ATOM 1116 C CA . TYR A 1 143 ? 4.878 2.582 11.428 1.00 96.56 143 TYR A CA 1
ATOM 1117 C C . TYR A 1 143 ? 3.752 2.735 12.448 1.00 96.56 143 TYR A C 1
ATOM 1119 O O . TYR A 1 143 ? 4.020 3.122 13.578 1.00 96.56 143 TYR A O 1
ATOM 1127 N N . ASP A 1 144 ? 2.541 2.341 12.060 1.00 97.56 144 ASP A N 1
ATOM 1128 C CA . ASP A 1 144 ? 1.407 2.162 12.965 1.00 97.56 144 ASP A CA 1
ATOM 1129 C C . ASP A 1 144 ? 0.646 0.875 12.628 1.00 97.56 144 ASP A C 1
ATOM 1131 O O . ASP A 1 144 ? 0.656 0.383 11.491 1.00 97.56 144 ASP A O 1
ATOM 1135 N N . MET A 1 145 ? -0.035 0.334 13.636 1.00 98.19 145 MET A N 1
ATOM 1136 C CA . MET A 1 145 ? -0.841 -0.877 13.532 1.00 98.19 145 MET A CA 1
ATOM 1137 C C . MET A 1 145 ? -2.258 -0.610 14.022 1.00 98.19 145 MET A C 1
ATOM 1139 O O . MET A 1 145 ? -2.454 -0.027 15.085 1.00 98.19 145 MET A O 1
ATOM 1143 N N . PHE A 1 146 ? -3.244 -1.085 13.273 1.00 98.31 146 PHE A N 1
ATOM 1144 C CA . PHE A 1 146 ? -4.656 -0.921 13.581 1.00 98.31 146 PHE A CA 1
ATOM 1145 C C . PHE A 1 146 ? -5.302 -2.292 13.763 1.00 98.31 146 PHE A C 1
ATOM 1147 O O . PHE A 1 146 ? -5.188 -3.146 12.886 1.00 98.31 146 PHE A O 1
ATOM 1154 N N . CYS A 1 147 ? -5.985 -2.499 14.884 1.00 98.00 147 CYS A N 1
ATOM 1155 C CA . CYS A 1 147 ? -6.818 -3.669 15.121 1.00 98.00 147 CYS A CA 1
ATOM 1156 C C . CYS A 1 147 ? -8.228 -3.410 14.593 1.00 98.00 147 CYS A C 1
ATOM 1158 O O . CYS A 1 147 ? -8.870 -2.438 14.995 1.00 98.00 147 CYS A O 1
ATOM 1160 N N . LEU A 1 148 ? -8.688 -4.267 13.690 1.00 97.88 148 LEU A N 1
ATOM 1161 C CA . LEU A 1 148 ? -10.025 -4.281 13.119 1.00 97.88 148 LEU A CA 1
ATOM 1162 C C . LEU A 1 148 ? -10.773 -5.463 13.747 1.00 97.88 148 LEU A C 1
ATOM 1164 O O . LEU A 1 148 ? -10.485 -6.613 13.418 1.00 97.88 148 LEU A O 1
ATOM 1168 N N . CYS A 1 149 ? -11.712 -5.192 14.652 1.00 94.50 149 CYS A N 1
ATOM 1169 C CA . CYS A 1 149 ? -12.484 -6.230 15.350 1.00 94.50 149 CYS A CA 1
ATOM 1170 C C . CYS A 1 149 ? -13.855 -6.427 14.697 1.00 94.50 149 CYS A C 1
ATOM 1172 O O . CYS A 1 149 ? -14.499 -5.440 14.324 1.00 94.50 149 CYS A O 1
ATOM 1174 N N . ARG A 1 150 ? -14.293 -7.683 14.560 1.00 89.31 150 ARG A N 1
ATOM 1175 C CA . ARG A 1 150 ? -15.616 -8.032 14.014 1.00 89.31 150 ARG A CA 1
ATOM 1176 C C . ARG A 1 150 ? -16.775 -7.832 14.988 1.00 89.31 150 ARG A C 1
ATOM 1178 O O . ARG A 1 150 ? -16.548 -7.612 16.196 1.00 89.31 150 ARG A O 1
#

Foldseek 3Di:
DQDDPDPDDPVDDQKDADQADIDGPDDLPVNCVPPVDVVSVVVVVVNCCRNCVDDQKDWDFPPQKDWDWDDDPFKIKIKIFNFHFDDDPPDTDTPFFHKDAWFTKMKGAADFPFKAKPDVRHTFDWDDDPRIIITGDHMDGGMIMIMGGD